Protein AF-A0A6J6CQ82-F1 (afdb_monomer)

Secondary structure (DSSP, 8-state):
---HHHHHHHHHHHHHHHSEEEHHHHTTT--SHHHHHHHHHHHHHHHHTTSEEEE-SSTTS--EEEE-S-SSS-----STTTS----HHHHHHHHTT-

Structure (mmCIF, N/CA/C/O backbone):
data_AF-A0A6J6CQ82-F1
#
_entry.id   AF-A0A6J6CQ82-F1
#
loop_
_atom_site.group_PDB
_atom_site.id
_atom_site.type_symbol
_atom_site.label_atom_id
_atom_site.label_alt_id
_atom_site.label_comp_id
_atom_site.label_asym_id
_atom_site.label_entity_id
_atom_site.label_seq_id
_atom_site.pdbx_PDB_ins_code
_atom_site.Cartn_x
_atom_site.Cartn_y
_atom_site.Cartn_z
_atom_site.occupancy
_atom_site.B_iso_or_equiv
_atom_site.auth_seq_id
_atom_site.auth_comp_id
_atom_site.auth_asym_id
_atom_site.auth_atom_id
_atom_site.pdbx_PDB_model_num
ATOM 1 N N . MET A 1 1 ? -2.425 5.908 16.670 1.00 70.75 1 MET A N 1
ATOM 2 C CA . MET A 1 1 ? -1.866 6.565 15.469 1.00 70.75 1 MET A CA 1
ATOM 3 C C . MET A 1 1 ? -1.686 5.491 14.416 1.00 70.75 1 MET A C 1
ATOM 5 O O . MET A 1 1 ? -1.453 4.354 14.800 1.00 70.75 1 MET A O 1
ATOM 9 N N . VAL A 1 2 ? -1.889 5.822 13.144 1.00 82.81 2 VAL A N 1
ATOM 10 C CA . VAL A 1 2 ? -1.681 4.896 12.021 1.00 82.81 2 VAL A CA 1
ATOM 11 C C . VAL A 1 2 ? -0.315 5.231 11.433 1.00 82.81 2 VAL A C 1
ATOM 13 O O . VAL A 1 2 ? -0.092 6.405 11.153 1.00 82.81 2 VAL A O 1
ATOM 16 N N . SER A 1 3 ? 0.567 4.239 11.293 1.00 89.12 3 SER A N 1
ATOM 17 C CA . SER A 1 3 ? 1.896 4.406 10.689 1.00 89.12 3 SER A CA 1
ATOM 18 C C . SER A 1 3 ? 1.925 3.814 9.281 1.00 89.12 3 SER A C 1
ATOM 20 O O . SER A 1 3 ? 1.421 2.713 9.044 1.00 89.12 3 SER A O 1
ATOM 22 N N . VAL A 1 4 ? 2.534 4.537 8.345 1.00 90.88 4 VAL A N 1
ATOM 23 C CA . VAL A 1 4 ? 2.762 4.101 6.966 1.00 90.88 4 VAL A CA 1
ATOM 24 C C . VAL A 1 4 ? 3.710 2.911 6.928 1.00 90.88 4 VAL A C 1
ATOM 26 O O . VAL A 1 4 ? 3.429 1.956 6.204 1.00 90.88 4 VAL A O 1
ATOM 29 N N . ALA A 1 5 ? 4.771 2.911 7.740 1.00 89.94 5 ALA A N 1
ATOM 30 C CA . ALA A 1 5 ? 5.717 1.799 7.812 1.00 89.94 5 ALA A CA 1
ATOM 31 C C . ALA A 1 5 ? 5.040 0.491 8.264 1.00 89.94 5 ALA A C 1
ATOM 33 O O . ALA A 1 5 ? 5.266 -0.572 7.677 1.00 89.94 5 ALA A O 1
ATOM 34 N N . GLU A 1 6 ? 4.152 0.562 9.261 1.00 91.12 6 GLU A N 1
ATOM 35 C CA . GLU A 1 6 ? 3.391 -0.606 9.717 1.00 91.12 6 GLU A CA 1
ATOM 36 C C . GLU A 1 6 ? 2.444 -1.128 8.624 1.00 91.12 6 GLU A C 1
ATOM 38 O O . GLU A 1 6 ? 2.417 -2.327 8.326 1.00 91.12 6 GLU A O 1
ATOM 43 N N . GLU A 1 7 ? 1.688 -0.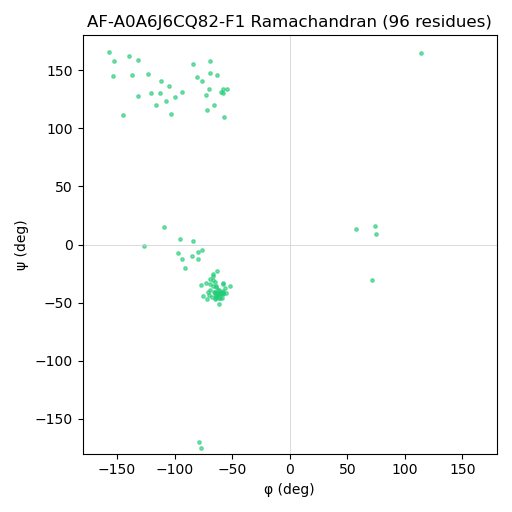236 7.980 1.00 94.00 7 GLU A N 1
ATOM 44 C CA . GLU A 1 7 ? 0.776 -0.627 6.902 1.00 94.00 7 GLU A CA 1
ATOM 45 C C . GLU A 1 7 ? 1.525 -1.144 5.664 1.00 94.00 7 GLU A C 1
ATOM 47 O O . GLU A 1 7 ? 1.039 -2.043 4.972 1.00 94.00 7 GLU A O 1
ATOM 52 N N . ALA A 1 8 ? 2.736 -0.652 5.403 1.00 93.06 8 ALA A N 1
ATOM 53 C CA . ALA A 1 8 ? 3.598 -1.152 4.343 1.00 93.06 8 ALA A CA 1
ATOM 54 C C . ALA A 1 8 ? 4.011 -2.607 4.575 1.00 93.06 8 ALA A C 1
ATOM 56 O O . ALA A 1 8 ? 3.931 -3.417 3.650 1.00 93.06 8 ALA A O 1
ATOM 57 N N . ALA A 1 9 ? 4.385 -2.972 5.805 1.00 92.94 9 ALA A N 1
ATOM 58 C CA . ALA A 1 9 ? 4.737 -4.350 6.143 1.00 92.94 9 ALA A CA 1
ATOM 59 C C . ALA A 1 9 ? 3.575 -5.318 5.851 1.00 92.94 9 ALA A C 1
ATOM 61 O O . ALA A 1 9 ? 3.778 -6.376 5.249 1.00 92.94 9 ALA A O 1
ATOM 62 N N . ARG A 1 10 ? 2.341 -4.915 6.188 1.00 94.25 10 ARG A N 1
ATOM 63 C CA . ARG A 1 10 ? 1.115 -5.686 5.906 1.00 94.25 10 ARG A CA 1
ATOM 64 C C . ARG A 1 10 ? 0.869 -5.838 4.401 1.00 94.25 10 ARG A C 1
ATOM 66 O O . ARG A 1 10 ? 0.566 -6.933 3.925 1.00 94.25 10 ARG A O 1
ATOM 73 N N . VAL A 1 11 ? 1.029 -4.755 3.638 1.00 95.44 11 VAL A N 1
ATOM 74 C CA . VAL A 1 11 ? 0.882 -4.761 2.173 1.00 95.44 11 VAL A CA 1
ATOM 75 C C . VAL A 1 11 ? 1.938 -5.652 1.510 1.00 95.44 11 VAL A C 1
ATOM 77 O O . VAL A 1 11 ? 1.596 -6.460 0.645 1.00 95.44 11 VAL A O 1
ATOM 80 N N . VAL A 1 12 ? 3.202 -5.560 1.934 1.00 95.44 12 VAL A N 1
ATOM 81 C CA . VAL A 1 12 ? 4.307 -6.396 1.436 1.00 95.44 12 VAL A CA 1
ATOM 82 C C . VAL A 1 12 ? 4.044 -7.871 1.717 1.00 95.44 12 VAL A C 1
ATOM 84 O O . VAL A 1 12 ? 4.207 -8.699 0.822 1.00 95.44 12 VAL A O 1
ATOM 87 N N . GLU A 1 13 ? 3.612 -8.215 2.932 1.00 94.88 13 GLU A N 1
ATOM 88 C CA . GLU A 1 13 ? 3.278 -9.595 3.282 1.00 94.88 13 GLU A CA 1
ATOM 89 C C . GLU A 1 13 ? 2.173 -10.149 2.372 1.00 94.88 13 GLU A C 1
ATOM 91 O O . GLU A 1 13 ? 2.301 -11.258 1.845 1.00 94.88 13 GLU A O 1
ATOM 96 N N . HIS A 1 14 ? 1.110 -9.371 2.148 1.00 95.75 14 HIS A N 1
ATOM 97 C CA . HIS A 1 14 ? 0.021 -9.762 1.260 1.00 95.75 14 HIS A CA 1
ATOM 98 C C . HIS A 1 14 ? 0.522 -9.966 -0.178 1.00 95.75 14 HIS A C 1
ATOM 100 O O . HIS A 1 14 ? 0.288 -11.020 -0.771 1.00 95.75 14 HIS A O 1
ATOM 106 N N . LEU A 1 15 ? 1.243 -8.987 -0.732 1.00 96.56 15 LEU A N 1
ATOM 107 C CA . LEU A 1 15 ? 1.716 -9.006 -2.118 1.00 96.56 15 LEU A CA 1
ATOM 108 C C . LEU A 1 15 ? 2.757 -10.095 -2.382 1.00 96.56 15 LEU A C 1
ATOM 110 O O . LEU A 1 15 ? 2.726 -10.707 -3.446 1.00 96.56 15 LEU A O 1
ATOM 114 N N . ARG A 1 16 ? 3.639 -10.398 -1.425 1.00 95.50 16 ARG A N 1
ATOM 115 C CA . ARG A 1 16 ? 4.584 -11.520 -1.547 1.00 95.50 16 ARG A CA 1
ATOM 116 C C . ARG A 1 16 ? 3.871 -12.868 -1.615 1.00 95.50 16 ARG A C 1
ATOM 118 O O . ARG A 1 16 ? 4.326 -13.753 -2.332 1.00 95.50 16 ARG A O 1
ATOM 125 N N . LYS A 1 17 ? 2.759 -13.027 -0.888 1.00 95.12 17 LYS A N 1
ATOM 126 C CA . LYS A 1 17 ? 1.962 -14.264 -0.891 1.00 95.12 17 LYS A CA 1
ATOM 127 C C . LYS A 1 17 ? 1.121 -14.411 -2.159 1.00 95.12 17 LYS A C 1
ATOM 129 O O . LYS A 1 17 ? 1.052 -15.504 -2.711 1.00 95.12 17 LYS A O 1
ATOM 134 N N . SER A 1 18 ? 0.464 -13.340 -2.608 1.00 96.44 18 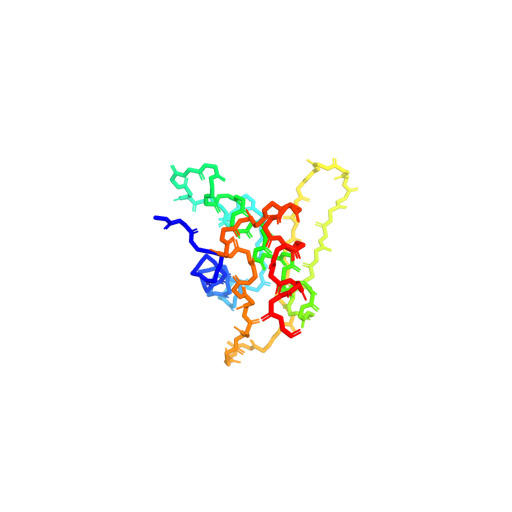SER A N 1
ATOM 135 C CA . SER A 1 18 ? -0.471 -13.392 -3.742 1.00 96.44 18 SER A CA 1
ATOM 136 C C . SER A 1 18 ? 0.178 -13.114 -5.102 1.00 96.44 18 SER A C 1
ATOM 138 O O . SER A 1 18 ? -0.396 -13.450 -6.138 1.00 96.44 18 SER A O 1
ATOM 140 N N . GLY A 1 19 ? 1.345 -12.465 -5.127 1.00 97.19 19 GLY A N 1
ATOM 141 C CA . GLY A 1 19 ? 2.032 -11.965 -6.323 1.00 97.19 19 GLY A CA 1
ATOM 142 C C . GLY A 1 19 ? 1.355 -10.748 -6.966 1.00 97.19 19 GLY A C 1
ATOM 143 O O . GLY A 1 19 ? 2.024 -9.902 -7.557 1.00 97.19 19 GLY A O 1
ATOM 144 N N . ARG A 1 20 ? 0.030 -10.632 -6.846 1.00 97.81 20 ARG A N 1
ATOM 145 C CA . ARG A 1 20 ? -0.777 -9.534 -7.382 1.00 97.81 20 ARG A CA 1
ATOM 146 C C . ARG A 1 20 ? -2.058 -9.343 -6.572 1.00 97.81 20 ARG A C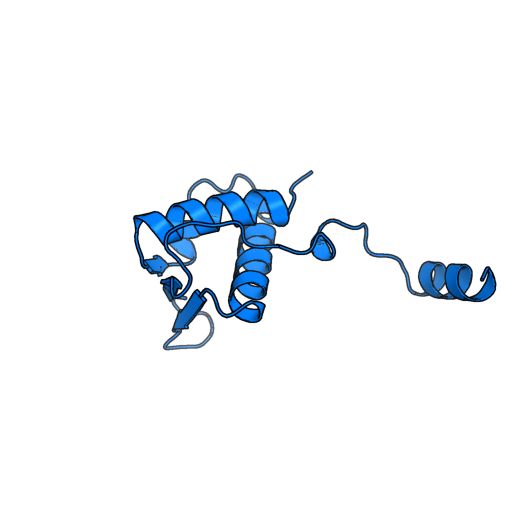 1
ATOM 148 O O . ARG A 1 20 ? -2.667 -10.316 -6.134 1.00 97.81 20 ARG A O 1
ATOM 155 N N . ALA A 1 21 ? -2.499 -8.099 -6.421 1.00 98.38 21 ALA A N 1
ATOM 156 C CA . ALA A 1 21 ? -3.745 -7.743 -5.742 1.00 98.38 21 ALA A CA 1
ATOM 157 C C . ALA A 1 21 ? -4.306 -6.424 -6.288 1.00 98.38 21 ALA A C 1
ATOM 159 O O . ALA A 1 21 ? -3.567 -5.615 -6.842 1.00 98.38 21 ALA A O 1
ATOM 160 N N . THR A 1 22 ? -5.606 -6.189 -6.123 1.00 98.44 22 THR A N 1
ATOM 161 C CA . THR A 1 22 ? -6.190 -4.864 -6.374 1.00 98.44 22 THR A CA 1
ATOM 162 C C . THR A 1 22 ? -6.021 -3.984 -5.140 1.00 98.44 22 THR A C 1
ATOM 164 O O . THR A 1 22 ? -5.961 -4.488 -4.016 1.00 98.44 22 THR A O 1
ATOM 167 N N . PHE A 1 23 ? -6.015 -2.660 -5.312 1.00 97.94 23 PHE A N 1
ATOM 168 C CA . PHE A 1 23 ? -6.003 -1.743 -4.168 1.00 97.94 23 PHE A CA 1
ATOM 169 C C . PHE A 1 23 ? -7.191 -1.999 -3.231 1.00 97.94 23 PHE A C 1
ATOM 171 O O . PHE A 1 23 ? -7.028 -2.000 -2.017 1.00 97.94 23 PHE A O 1
ATOM 178 N N . ARG A 1 24 ? -8.367 -2.321 -3.794 1.00 97.25 24 ARG A N 1
ATOM 179 C CA . ARG A 1 24 ? -9.571 -2.680 -3.030 1.00 97.25 24 ARG A CA 1
ATOM 180 C C . ARG A 1 24 ? -9.346 -3.884 -2.111 1.00 97.25 24 ARG A C 1
ATOM 182 O O . ARG A 1 24 ? -9.800 -3.846 -0.976 1.00 97.25 24 ARG A O 1
ATOM 189 N N . ALA A 1 25 ? -8.658 -4.920 -2.590 1.00 97.44 25 ALA A N 1
ATOM 190 C CA . ALA A 1 25 ? -8.317 -6.081 -1.771 1.00 97.44 25 ALA A CA 1
ATOM 191 C C . ALA A 1 25 ? -7.279 -5.726 -0.695 1.00 97.44 25 ALA A C 1
ATOM 193 O O . ALA A 1 25 ? -7.395 -6.151 0.449 1.00 97.44 25 ALA A O 1
ATOM 194 N N . LEU A 1 26 ? -6.291 -4.891 -1.032 1.00 97.31 26 LEU A N 1
ATOM 195 C CA . LEU A 1 26 ? -5.264 -4.467 -0.078 1.00 97.31 26 LEU A CA 1
ATOM 196 C C . LEU A 1 26 ? -5.813 -3.595 1.052 1.00 97.31 26 LEU A C 1
ATOM 198 O O . LEU A 1 26 ? -5.224 -3.588 2.126 1.00 97.31 26 LEU A O 1
ATOM 202 N N . ILE A 1 27 ? -6.924 -2.884 0.853 1.00 96.81 27 ILE A N 1
ATOM 203 C CA . ILE A 1 27 ? -7.587 -2.084 1.899 1.00 96.81 27 ILE A CA 1
ATOM 204 C C . ILE A 1 27 ? -8.732 -2.826 2.597 1.00 96.81 27 ILE A C 1
ATOM 206 O O . ILE A 1 27 ? -9.422 -2.240 3.432 1.00 96.81 27 ILE A O 1
ATOM 210 N N . GLU A 1 28 ? -8.950 -4.102 2.278 1.00 95.62 28 GLU A N 1
ATOM 211 C CA . GLU A 1 28 ? -9.927 -4.913 2.995 1.00 95.62 28 GLU A CA 1
ATOM 212 C C . GLU A 1 28 ? -9.561 -4.952 4.491 1.00 95.62 28 GLU A C 1
ATOM 214 O O . GLU A 1 28 ? -8.391 -5.077 4.871 1.00 95.62 28 GLU A O 1
ATOM 219 N N . GLY A 1 29 ? -10.559 -4.738 5.353 1.00 91.19 29 GLY A N 1
ATOM 220 C CA . GL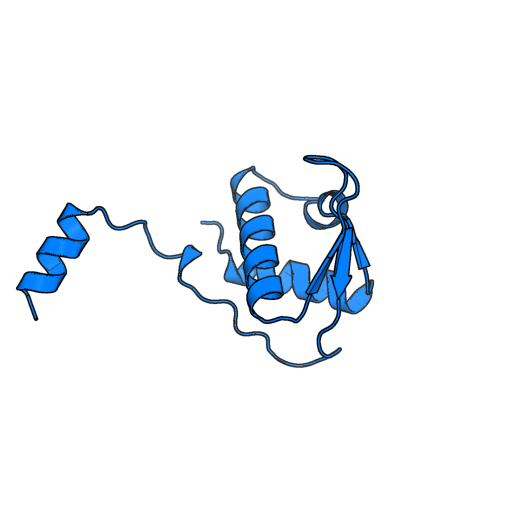Y A 1 29 ? -10.363 -4.644 6.802 1.00 91.19 29 GLY A CA 1
ATOM 221 C C . GLY A 1 29 ? -9.736 -3.337 7.306 1.00 91.19 29 GLY A C 1
ATOM 222 O O . GLY A 1 29 ? -9.386 -3.265 8.479 1.00 91.19 29 GLY A O 1
ATOM 223 N N . ALA A 1 30 ? -9.579 -2.304 6.472 1.00 94.75 30 ALA A N 1
ATOM 224 C CA . ALA A 1 30 ? -9.174 -0.983 6.951 1.00 94.75 30 ALA A CA 1
ATOM 225 C C . ALA A 1 30 ? -10.263 -0.369 7.856 1.00 94.75 30 ALA A C 1
ATOM 227 O O . ALA A 1 30 ? -11.391 -0.144 7.422 1.00 94.75 30 ALA A O 1
ATOM 228 N N . GLU A 1 31 ? -9.913 -0.067 9.109 1.00 93.25 31 GLU A N 1
ATOM 229 C CA . GLU A 1 31 ? -10.857 0.432 10.126 1.00 93.25 31 GLU A CA 1
ATOM 230 C C . GLU A 1 31 ? -11.171 1.932 9.994 1.00 93.25 31 GLU A C 1
ATOM 232 O O . GLU A 1 31 ? -12.095 2.444 10.625 1.00 93.25 31 GLU A O 1
ATOM 237 N N . SER A 1 32 ? -10.402 2.667 9.183 1.00 95.81 32 SER A N 1
ATOM 238 C CA . SER A 1 32 ? -10.616 4.095 8.943 1.00 95.81 32 SER A CA 1
ATOM 239 C C . SER A 1 32 ? -10.015 4.568 7.621 1.00 95.81 32 SER A C 1
ATOM 241 O O . SER A 1 32 ? -9.146 3.919 7.034 1.00 95.81 32 SER A O 1
ATOM 243 N N . THR A 1 33 ? -10.419 5.764 7.186 1.00 95.69 33 THR A N 1
ATOM 244 C CA . THR A 1 33 ? -9.836 6.441 6.019 1.00 95.69 33 THR A CA 1
ATOM 245 C C . THR A 1 33 ? -8.331 6.670 6.165 1.00 95.69 33 THR A C 1
ATOM 247 O O . THR A 1 33 ? -7.615 6.589 5.172 1.00 95.69 33 THR A O 1
ATOM 250 N N . LEU A 1 34 ? -7.823 6.899 7.382 1.00 94.50 34 LEU A N 1
ATOM 251 C CA . LEU A 1 34 ? -6.383 7.078 7.604 1.00 94.50 34 LEU A CA 1
ATOM 252 C C . LEU A 1 34 ? -5.591 5.809 7.274 1.00 94.50 34 LEU A C 1
ATOM 254 O O . LEU A 1 34 ? -4.523 5.907 6.685 1.00 94.50 34 LEU A O 1
ATOM 258 N N . VAL A 1 35 ? -6.138 4.624 7.568 1.00 95.56 35 VAL A N 1
ATOM 259 C CA . VAL A 1 35 ? -5.519 3.340 7.189 1.00 95.56 35 VAL A CA 1
ATOM 260 C C . VAL A 1 35 ? -5.501 3.176 5.670 1.00 95.56 35 VAL A C 1
ATOM 262 O O . VAL A 1 35 ? -4.495 2.756 5.105 1.00 95.56 35 VAL A O 1
ATOM 265 N N . ILE A 1 36 ? -6.584 3.560 4.986 1.00 96.50 36 ILE A N 1
ATOM 266 C CA . ILE A 1 36 ? -6.653 3.529 3.515 1.00 96.50 36 ILE A CA 1
ATOM 267 C C . ILE A 1 36 ? -5.578 4.438 2.908 1.00 96.50 36 ILE A C 1
ATOM 269 O O . ILE A 1 36 ? -4.874 4.025 1.988 1.00 96.50 36 ILE A O 1
ATOM 273 N N . ILE A 1 37 ? -5.434 5.658 3.435 1.00 96.06 37 ILE A N 1
ATOM 274 C CA . ILE A 1 37 ? -4.419 6.615 2.982 1.00 96.06 37 ILE A CA 1
ATOM 275 C C . ILE A 1 37 ? -3.014 6.074 3.265 1.00 96.06 37 ILE A C 1
ATOM 277 O O . ILE A 1 37 ? -2.190 6.073 2.358 1.00 96.06 37 ILE A O 1
ATOM 281 N N . ALA A 1 38 ? -2.749 5.543 4.461 1.00 94.81 38 ALA A N 1
ATOM 282 C CA . ALA A 1 38 ? -1.449 4.969 4.812 1.00 94.81 38 ALA A CA 1
ATOM 283 C C . ALA A 1 38 ? -1.060 3.793 3.898 1.00 94.81 38 ALA A C 1
ATOM 285 O O . ALA A 1 38 ? 0.065 3.744 3.408 1.00 94.81 38 ALA A O 1
ATOM 286 N N . ARG A 1 39 ? -2.004 2.894 3.578 1.00 96.06 39 ARG A N 1
ATOM 287 C CA . ARG A 1 39 ? -1.790 1.809 2.601 1.00 96.06 39 ARG A CA 1
ATOM 288 C C . ARG A 1 39 ? -1.547 2.323 1.186 1.00 96.06 39 ARG A C 1
ATOM 290 O O . ARG A 1 39 ? -0.845 1.686 0.409 1.00 96.06 39 ARG A O 1
ATOM 297 N N . PHE A 1 40 ? -2.145 3.452 0.819 1.00 96.69 40 PHE A N 1
ATOM 298 C CA . PHE A 1 40 ? -1.885 4.066 -0.476 1.00 96.69 40 PHE A CA 1
ATOM 299 C C . PHE A 1 40 ? -0.490 4.698 -0.527 1.00 96.69 40 PHE A C 1
ATOM 301 O O . PHE A 1 40 ? 0.255 4.442 -1.469 1.00 96.69 40 PHE A O 1
ATOM 308 N N . LEU A 1 41 ? -0.110 5.466 0.498 1.00 95.69 41 LEU A N 1
ATOM 309 C CA . LEU A 1 41 ? 1.222 6.066 0.604 1.00 95.69 41 LEU A CA 1
ATOM 310 C C . LEU A 1 41 ? 2.318 4.996 0.627 1.00 95.69 41 LEU A C 1
ATOM 312 O O . LEU A 1 41 ? 3.295 5.118 -0.110 1.00 95.69 41 LEU A O 1
ATOM 316 N N . SER A 1 42 ? 2.114 3.899 1.361 1.00 94.75 42 SER A N 1
ATOM 317 C CA . SER A 1 42 ? 3.067 2.788 1.362 1.00 94.75 42 SER A CA 1
ATOM 318 C C . SER A 1 42 ? 3.223 2.152 -0.016 1.00 94.75 42 SER A C 1
ATOM 320 O O . SER A 1 42 ? 4.337 1.844 -0.426 1.00 94.75 42 SER A O 1
ATOM 322 N N . LEU A 1 43 ? 2.142 2.003 -0.787 1.00 96.31 43 LEU A N 1
ATOM 323 C CA . LEU A 1 43 ? 2.229 1.532 -2.169 1.00 96.31 43 LEU A CA 1
ATOM 324 C C . LEU A 1 43 ? 3.048 2.482 -3.050 1.00 96.31 43 LEU A C 1
ATOM 326 O O . LEU A 1 43 ? 3.864 2.007 -3.841 1.00 96.31 43 LEU A O 1
ATOM 330 N N . LEU A 1 44 ? 2.861 3.800 -2.922 1.00 96.00 44 LEU A N 1
ATOM 331 C CA . LEU A 1 44 ? 3.651 4.782 -3.674 1.00 96.00 44 LEU A CA 1
ATOM 332 C C . LEU A 1 44 ? 5.141 4.683 -3.341 1.00 96.00 44 LEU A C 1
ATOM 334 O O . LEU A 1 44 ? 5.978 4.760 -4.240 1.00 96.00 44 LEU A O 1
ATOM 338 N N . GLU A 1 45 ? 5.471 4.455 -2.075 1.00 93.62 45 GLU A N 1
ATOM 339 C CA . GLU A 1 45 ? 6.849 4.239 -1.650 1.00 93.62 45 GLU A CA 1
ATOM 340 C C . GLU A 1 45 ? 7.425 2.924 -2.185 1.00 93.62 45 GLU A C 1
ATOM 342 O O . GLU A 1 45 ? 8.500 2.917 -2.778 1.00 93.62 45 GLU A O 1
ATOM 347 N N . LEU A 1 46 ? 6.681 1.822 -2.101 1.00 94.50 46 LEU A N 1
ATOM 348 C CA . LEU A 1 46 ? 7.085 0.548 -2.702 1.00 94.50 46 LEU A CA 1
ATOM 349 C C . LEU A 1 46 ? 7.311 0.677 -4.218 1.00 94.50 46 LEU A C 1
ATOM 351 O O . LEU A 1 46 ? 8.170 0.004 -4.793 1.00 94.50 46 LEU A O 1
ATOM 355 N N . TYR A 1 47 ? 6.541 1.535 -4.888 1.00 95.50 47 TYR A N 1
ATOM 356 C CA . TYR A 1 47 ? 6.742 1.835 -6.301 1.00 95.50 47 TYR A CA 1
ATOM 357 C C . TYR A 1 47 ? 8.011 2.663 -6.525 1.00 95.50 47 TYR A C 1
ATOM 359 O O . TYR A 1 47 ? 8.769 2.364 -7.450 1.00 95.50 47 TYR A O 1
ATOM 367 N N . ARG A 1 48 ? 8.278 3.654 -5.660 1.00 93.19 48 ARG A N 1
ATOM 368 C CA . ARG A 1 48 ? 9.521 4.446 -5.657 1.00 93.19 48 ARG A CA 1
ATOM 369 C C . ARG A 1 48 ? 10.755 3.551 -5.495 1.00 93.19 48 ARG A C 1
ATOM 371 O O . ARG A 1 48 ? 11.734 3.752 -6.205 1.00 93.19 48 ARG A O 1
ATOM 378 N N . GLU A 1 49 ? 10.672 2.532 -4.642 1.00 92.62 49 GLU A N 1
ATOM 379 C CA . GLU A 1 49 ? 11.711 1.509 -4.428 1.00 92.62 49 GLU A CA 1
ATOM 380 C C . GLU A 1 49 ? 11.775 0.449 -5.551 1.00 92.62 49 GLU A C 1
ATOM 382 O O . GLU A 1 49 ? 12.646 -0.421 -5.562 1.00 92.62 49 GLU A O 1
ATOM 387 N N . GLY A 1 50 ? 10.862 0.493 -6.527 1.00 95.00 50 GLY A N 1
ATOM 388 C CA . GLY A 1 50 ? 10.881 -0.385 -7.699 1.00 95.00 50 GLY A CA 1
ATOM 389 C C . GLY A 1 50 ? 10.472 -1.836 -7.432 1.00 95.00 50 GLY A C 1
ATOM 390 O O . GLY A 1 50 ? 10.716 -2.699 -8.276 1.00 95.00 50 GLY A O 1
ATOM 391 N N . VAL A 1 51 ? 9.838 -2.121 -6.291 1.00 96.12 51 VAL A N 1
ATOM 392 C CA . VAL A 1 51 ? 9.445 -3.482 -5.876 1.00 96.12 51 VAL A CA 1
ATOM 393 C C . VAL A 1 51 ? 7.992 -3.831 -6.204 1.00 96.12 51 VAL A C 1
ATOM 395 O O . VAL A 1 51 ? 7.595 -4.993 -6.086 1.00 96.12 51 VAL A O 1
ATOM 398 N N . VAL A 1 52 ? 7.204 -2.860 -6.675 1.00 97.56 52 VAL A N 1
ATOM 399 C CA . VAL A 1 52 ? 5.848 -3.074 -7.203 1.00 97.56 52 VAL A CA 1
ATOM 400 C C . VAL A 1 52 ? 5.639 -2.384 -8.551 1.00 97.56 52 VAL A C 1
ATOM 402 O O . VAL A 1 52 ? 6.335 -1.437 -8.917 1.00 97.56 52 VAL A O 1
ATOM 405 N N . ARG A 1 53 ? 4.647 -2.860 -9.304 1.00 98.06 53 ARG A N 1
ATOM 406 C CA . ARG A 1 53 ? 4.142 -2.240 -10.535 1.00 98.06 53 ARG A CA 1
ATOM 407 C C . ARG A 1 53 ? 2.654 -1.955 -10.406 1.00 98.06 53 ARG A C 1
ATOM 409 O O . ARG A 1 53 ? 1.934 -2.741 -9.790 1.00 98.06 53 ARG A O 1
ATOM 416 N N . PHE A 1 54 ? 2.214 -0.869 -11.033 1.00 98.31 54 PHE A N 1
ATOM 417 C CA . PHE A 1 54 ? 0.815 -0.467 -11.097 1.00 98.31 54 PHE A CA 1
ATOM 418 C C . PHE A 1 54 ? 0.267 -0.586 -12.511 1.00 98.31 54 PHE A C 1
ATOM 420 O O . PHE A 1 54 ? 0.942 -0.224 -13.473 1.00 98.31 54 PHE A O 1
ATOM 427 N N . GLU A 1 55 ? -0.977 -1.037 -12.612 1.00 98.00 55 GLU A N 1
ATOM 428 C CA . GLU A 1 55 ? -1.757 -1.022 -13.843 1.00 98.00 55 GLU A CA 1
ATOM 429 C C . GLU A 1 55 ? -3.147 -0.442 -13.550 1.00 98.00 55 GLU A C 1
ATOM 431 O O . GLU A 1 55 ? -3.820 -0.862 -12.606 1.00 98.00 55 GLU A O 1
ATOM 436 N N . GLN A 1 56 ? -3.553 0.557 -14.337 1.00 97.94 56 GLN A N 1
ATOM 437 C CA . GLN A 1 56 ? -4.853 1.218 -14.236 1.00 97.94 56 GLN A CA 1
ATOM 438 C C . GLN A 1 56 ? -5.330 1.607 -15.640 1.00 97.94 56 GLN A C 1
ATOM 440 O O . GLN A 1 56 ? -4.757 2.484 -16.284 1.00 97.94 56 GLN A O 1
ATOM 445 N N . MET A 1 57 ? -6.388 0.947 -16.116 1.00 96.12 57 MET A N 1
ATOM 446 C CA . MET A 1 57 ? -6.875 1.099 -17.496 1.00 96.12 57 MET A CA 1
ATOM 447 C C . MET A 1 57 ? -7.582 2.433 -17.751 1.00 96.12 57 MET A C 1
ATOM 449 O O . MET A 1 57 ? -7.524 2.973 -18.853 1.00 96.12 57 MET A O 1
ATOM 453 N N . VAL A 1 58 ? -8.275 2.956 -16.738 1.00 96.44 58 VAL A N 1
ATOM 454 C CA . VAL A 1 58 ? -8.999 4.231 -16.791 1.00 96.44 58 VAL A CA 1
ATOM 455 C C . VAL A 1 58 ? -8.742 5.010 -15.509 1.00 96.44 58 VAL A C 1
ATOM 457 O O . VAL A 1 58 ? -8.619 4.413 -14.439 1.00 96.44 58 VAL A O 1
ATOM 460 N N . SER A 1 59 ? -8.680 6.338 -15.593 1.00 94.50 59 SER A N 1
ATOM 461 C CA . SER A 1 59 ? -8.489 7.199 -14.422 1.00 94.50 59 SER A CA 1
ATOM 462 C C . SER A 1 59 ? -9.545 6.922 -13.354 1.00 94.50 59 SER A C 1
ATOM 464 O O . SER A 1 59 ? -10.729 6.816 -13.666 1.00 94.50 59 SER A O 1
ATOM 466 N N . LEU A 1 60 ? -9.110 6.802 -12.096 1.00 93.69 60 LEU A N 1
ATOM 467 C CA . LEU A 1 60 ? -9.959 6.432 -10.951 1.00 93.69 60 LEU A CA 1
ATOM 468 C C . LEU A 1 60 ? -10.689 5.080 -11.109 1.00 93.69 60 LEU A C 1
ATOM 470 O O . LEU A 1 60 ? -11.596 4.770 -10.339 1.00 93.69 60 LEU A O 1
ATOM 474 N N . GLY A 1 61 ? -10.285 4.264 -12.086 1.00 95.69 61 GLY A N 1
ATOM 475 C CA . GLY A 1 61 ? -10.693 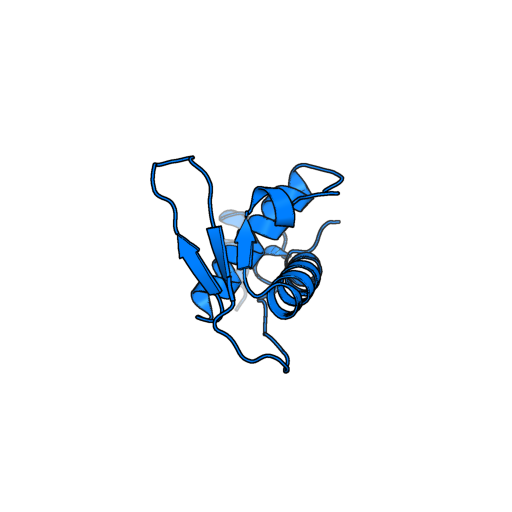2.873 -12.215 1.00 95.69 61 GLY A CA 1
ATOM 476 C C . GLY A 1 61 ? -9.927 1.962 -11.262 1.00 95.69 61 GLY A C 1
ATOM 477 O O . GLY A 1 61 ? -9.192 2.417 -10.383 1.00 95.69 61 GLY A O 1
ATOM 478 N N . GLU A 1 62 ? -10.080 0.658 -11.464 1.00 97.25 62 GLU A N 1
ATOM 479 C CA . GLU A 1 62 ? -9.367 -0.350 -10.686 1.00 97.25 62 GLU A CA 1
ATOM 480 C C . GLU A 1 62 ? -7.847 -0.175 -10.797 1.00 97.25 62 GLU A C 1
ATOM 482 O O . GLU A 1 62 ? -7.302 -0.032 -11.892 1.00 97.25 62 GLU A O 1
ATOM 487 N N . LEU A 1 63 ? -7.183 -0.171 -9.641 1.00 98.25 63 LEU A N 1
ATOM 488 C CA . LEU A 1 63 ? -5.733 -0.131 -9.527 1.00 98.25 63 LEU A CA 1
ATOM 489 C C . LEU A 1 63 ? -5.246 -1.536 -9.185 1.00 98.25 63 LEU A C 1
ATOM 491 O O . LEU A 1 63 ? -5.518 -2.039 -8.089 1.00 98.25 63 LEU A O 1
ATOM 495 N N . GLN A 1 64 ? -4.542 -2.156 -10.125 1.00 98.38 64 GLN A N 1
ATOM 496 C CA . GLN A 1 64 ? -3.902 -3.453 -9.961 1.00 98.38 64 GLN A CA 1
ATOM 497 C C . GLN A 1 64 ? -2.448 -3.247 -9.530 1.00 98.38 64 GLN A C 1
ATOM 499 O O . GLN A 1 64 ? -1.711 -2.472 -10.136 1.00 98.38 64 GLN A O 1
ATOM 504 N N . ILE A 1 65 ? -2.031 -3.962 -8.488 1.00 98.56 65 ILE A N 1
ATOM 505 C CA . ILE A 1 65 ? -0.674 -3.956 -7.955 1.00 98.56 65 ILE A CA 1
ATOM 506 C C . ILE A 1 65 ? -0.062 -5.330 -8.220 1.00 98.56 65 ILE A C 1
ATOM 508 O O . ILE A 1 65 ? -0.673 -6.358 -7.917 1.00 98.56 65 ILE A O 1
ATOM 512 N N . THR A 1 66 ? 1.146 -5.348 -8.777 1.00 98.44 66 THR A N 1
ATOM 513 C CA . THR A 1 66 ? 1.935 -6.567 -8.994 1.00 98.44 66 THR A CA 1
ATOM 514 C C . THR A 1 66 ? 3.253 -6.466 -8.246 1.00 98.44 66 THR A C 1
ATOM 516 O O . THR A 1 66 ? 3.962 -5.467 -8.368 1.00 98.44 66 THR A O 1
ATOM 519 N N . TRP A 1 67 ? 3.589 -7.504 -7.487 1.00 97.81 67 TRP A N 1
ATOM 520 C CA . TRP A 1 67 ? 4.880 -7.636 -6.830 1.00 97.81 67 TRP A CA 1
ATOM 521 C C . TRP A 1 67 ? 5.974 -7.954 -7.853 1.00 97.81 67 TRP A C 1
ATOM 523 O O . TRP A 1 67 ? 5.843 -8.901 -8.627 1.00 97.81 67 TRP A O 1
ATOM 533 N N . VAL A 1 68 ? 7.063 -7.186 -7.844 1.00 96.31 68 VAL A N 1
ATOM 534 C CA . VAL A 1 68 ? 8.251 -7.423 -8.689 1.00 96.31 68 VAL A CA 1
ATOM 535 C C . VAL A 1 68 ? 9.557 -7.485 -7.889 1.00 96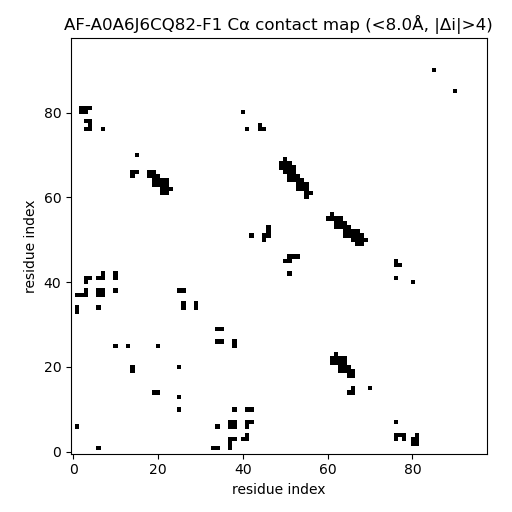.31 68 VAL A C 1
ATOM 537 O O . VAL A 1 68 ? 10.618 -7.706 -8.467 1.00 96.31 68 VAL A O 1
ATOM 540 N N . GLY A 1 69 ? 9.490 -7.300 -6.568 1.00 91.00 69 GLY A N 1
ATOM 541 C CA . GLY A 1 69 ? 10.629 -7.423 -5.662 1.00 91.00 69 GLY A CA 1
ATOM 542 C C . GLY A 1 69 ? 11.013 -8.871 -5.342 1.00 91.00 69 GLY A C 1
ATOM 543 O O . GLY A 1 69 ? 10.432 -9.843 -5.830 1.00 91.00 69 GLY A O 1
ATOM 544 N N . THR A 1 70 ? 11.984 -9.038 -4.448 1.00 90.56 70 THR A N 1
ATOM 545 C CA . THR A 1 70 ? 12.402 -10.358 -3.962 1.00 90.56 70 THR A CA 1
ATOM 546 C C . THR A 1 70 ? 11.324 -11.005 -3.089 1.00 90.56 70 THR A C 1
ATOM 548 O O . THR A 1 70 ? 10.595 -10.334 -2.358 1.00 90.56 70 THR A O 1
ATOM 551 N N . ALA A 1 71 ? 11.230 -12.337 -3.121 1.00 84.88 71 ALA A N 1
ATOM 552 C CA . ALA A 1 71 ? 10.277 -13.076 -2.284 1.00 84.88 71 ALA A CA 1
ATOM 553 C C . ALA A 1 71 ? 10.552 -12.917 -0.774 1.00 84.88 71 ALA A C 1
ATOM 555 O O . ALA A 1 71 ? 9.655 -13.086 0.048 1.00 84.88 71 ALA A O 1
ATOM 556 N N . THR A 1 72 ? 11.792 -12.583 -0.409 1.00 83.06 72 THR A N 1
ATOM 557 C CA . THR A 1 72 ? 12.274 -12.440 0.970 1.00 83.06 72 THR A CA 1
ATOM 558 C C . THR A 1 72 ? 13.195 -11.228 1.099 1.00 83.06 72 THR A C 1
ATOM 560 O O . THR A 1 72 ? 13.740 -10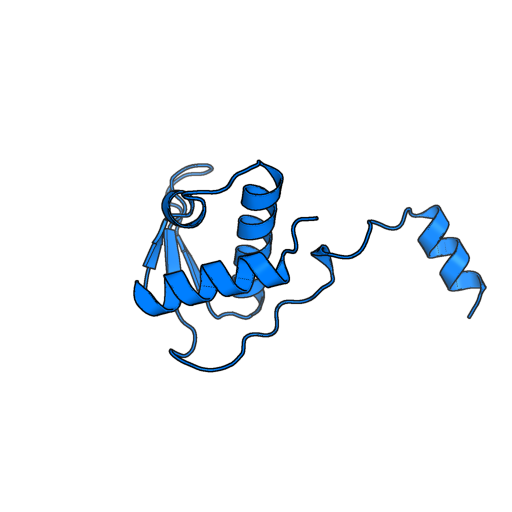.755 0.101 1.00 83.06 72 THR A O 1
ATOM 563 N N . GLY A 1 73 ? 13.417 -10.762 2.328 1.00 82.31 73 GLY A N 1
ATOM 564 C CA . GLY A 1 73 ? 14.281 -9.618 2.639 1.00 82.31 73 GLY A CA 1
ATOM 565 C C . GLY A 1 73 ? 13.502 -8.432 3.201 1.00 82.31 73 GLY A C 1
ATOM 566 O O . GLY A 1 73 ? 12.270 -8.390 3.114 1.00 82.31 73 GLY A O 1
ATOM 567 N N . GLU A 1 74 ? 14.222 -7.488 3.794 1.00 77.75 74 GLU A N 1
ATOM 568 C CA . GLU A 1 74 ? 13.650 -6.246 4.312 1.00 77.75 74 GLU A CA 1
ATOM 569 C C . GLU A 1 74 ? 13.452 -5.239 3.182 1.00 77.75 74 GLU A C 1
ATOM 571 O O . GLU A 1 74 ? 14.237 -5.183 2.235 1.00 77.75 74 GLU A O 1
ATOM 576 N N . ILE A 1 75 ? 12.374 -4.465 3.279 1.00 80.31 75 ILE A N 1
ATOM 577 C CA . ILE A 1 75 ? 12.151 -3.299 2.433 1.00 80.31 75 ILE A CA 1
ATOM 578 C C . ILE A 1 75 ? 12.144 -2.101 3.359 1.00 80.31 75 ILE A C 1
ATOM 580 O O . ILE A 1 75 ? 11.338 -2.054 4.286 1.00 80.31 75 ILE A O 1
ATOM 584 N N . ALA A 1 76 ? 13.063 -1.172 3.118 1.00 75.12 76 ALA A N 1
ATOM 585 C CA . ALA A 1 76 ? 13.078 0.090 3.829 1.00 75.12 76 ALA A CA 1
ATOM 586 C C . ALA A 1 76 ? 11.903 0.932 3.323 1.00 75.12 76 ALA A C 1
ATOM 588 O O . ALA A 1 76 ? 11.837 1.276 2.145 1.00 75.12 76 ALA A O 1
ATOM 589 N N . VAL A 1 77 ? 10.964 1.208 4.216 1.00 78.81 77 VAL A N 1
ATOM 590 C CA . VAL A 1 77 ? 9.880 2.167 4.006 1.00 78.81 77 VAL A CA 1
ATOM 591 C C . VAL A 1 77 ? 10.248 3.357 4.875 1.00 78.81 77 VAL A C 1
ATOM 593 O O . VAL A 1 77 ? 10.527 3.169 6.062 1.00 78.81 77 VAL A O 1
ATOM 596 N N . SER A 1 78 ? 10.358 4.535 4.270 1.00 77.19 78 SER A N 1
ATOM 597 C CA . SER A 1 78 ? 10.751 5.754 4.967 1.00 77.19 78 SER A CA 1
ATOM 598 C C . SER A 1 78 ? 9.718 6.120 6.033 1.00 77.19 78 SER A C 1
ATOM 600 O O . SER A 1 78 ? 8.515 5.925 5.856 1.00 77.19 78 SER A O 1
ATOM 602 N N . ASP A 1 79 ? 10.186 6.693 7.138 1.00 76.69 79 ASP A N 1
ATOM 603 C CA . ASP A 1 79 ? 9.340 7.249 8.196 1.00 76.69 79 ASP A CA 1
ATOM 604 C C . ASP A 1 79 ? 8.880 8.687 7.890 1.00 76.69 79 ASP A C 1
ATOM 606 O O . ASP A 1 79 ? 8.179 9.296 8.696 1.00 76.69 79 ASP A O 1
ATOM 610 N N . GLU A 1 80 ? 9.224 9.225 6.714 1.00 76.50 80 GLU A N 1
ATOM 611 C CA . GLU A 1 80 ? 8.884 10.588 6.279 1.00 76.50 80 GLU A CA 1
ATOM 612 C C . GLU A 1 80 ? 7.383 10.896 6.406 1.00 76.50 80 GLU A C 1
ATOM 614 O O . GLU A 1 80 ? 7.001 12.003 6.781 1.00 76.50 80 GLU A O 1
ATOM 619 N N . PHE A 1 81 ? 6.522 9.906 6.160 1.00 76.69 81 PHE A N 1
ATOM 620 C CA . PHE A 1 81 ? 5.067 10.068 6.226 1.00 76.69 81 PHE A CA 1
ATOM 621 C C . PHE A 1 81 ? 4.473 9.906 7.632 1.00 76.69 81 PHE A C 1
ATOM 623 O O . PHE A 1 81 ? 3.294 10.204 7.831 1.00 76.69 81 PHE A O 1
ATOM 630 N N . ASP A 1 82 ? 5.269 9.440 8.595 1.00 80.25 82 ASP A N 1
ATOM 631 C CA . ASP A 1 82 ? 4.858 9.253 9.989 1.00 80.25 82 ASP A CA 1
ATOM 632 C C . ASP A 1 82 ? 5.198 10.472 10.861 1.00 80.25 82 ASP A C 1
ATOM 634 O O . ASP A 1 82 ? 4.706 10.600 11.988 1.00 80.25 82 ASP A O 1
ATOM 638 N N . GLN A 1 83 ? 6.013 11.394 10.340 1.00 76.44 83 GLN A N 1
ATOM 639 C CA . GLN A 1 83 ? 6.370 12.627 11.027 1.00 76.44 83 GLN A CA 1
ATOM 640 C C . GLN A 1 83 ? 5.215 13.641 10.973 1.00 76.44 83 GLN A C 1
ATOM 642 O O . GLN A 1 83 ? 4.542 13.781 9.948 1.00 76.44 83 GLN A O 1
ATOM 647 N N . PRO A 1 84 ? 4.961 14.382 12.066 1.00 72.06 84 PRO A N 1
ATOM 648 C CA . PRO A 1 84 ? 3.992 15.466 12.037 1.00 72.06 84 PRO A CA 1
ATOM 649 C C . PRO A 1 84 ? 4.416 16.507 10.996 1.00 72.06 84 PRO A C 1
ATOM 651 O O . PRO A 1 84 ? 5.569 16.936 10.976 1.00 72.06 84 PRO A O 1
ATOM 654 N N . VAL A 1 85 ? 3.472 16.902 10.133 1.00 72.62 85 VAL A N 1
ATOM 655 C CA . VAL A 1 85 ? 3.691 17.931 9.108 1.00 72.62 85 VAL A CA 1
ATOM 656 C C . VAL A 1 85 ? 4.152 19.208 9.801 1.00 72.62 85 VAL A C 1
ATOM 658 O O . VAL A 1 85 ? 3.359 19.852 10.488 1.00 72.62 85 VAL A O 1
ATOM 661 N N . LYS A 1 86 ? 5.427 19.561 9.616 1.00 74.06 86 LYS A N 1
ATOM 662 C CA . LYS A 1 86 ? 5.959 20.844 10.066 1.00 74.06 86 LYS A CA 1
ATOM 663 C C . LYS A 1 86 ? 5.374 21.946 9.193 1.00 74.06 86 LYS A C 1
ATOM 665 O O . LYS A 1 86 ? 5.310 21.829 7.968 1.00 74.06 86 LYS A O 1
ATOM 670 N N . THR A 1 87 ? 4.919 23.012 9.824 1.00 79.50 87 THR A N 1
ATOM 671 C CA . THR A 1 87 ? 4.514 24.233 9.129 1.00 79.50 87 THR A CA 1
ATOM 672 C C . THR A 1 87 ? 5.735 24.932 8.530 1.00 79.50 87 THR A C 1
ATOM 674 O O . THR A 1 87 ? 6.864 24.713 8.963 1.00 79.50 87 THR A O 1
ATOM 677 N N . ILE A 1 88 ? 5.520 25.778 7.519 1.00 73.94 88 ILE A N 1
ATOM 678 C CA . ILE A 1 88 ? 6.600 26.557 6.887 1.00 73.94 88 ILE A CA 1
ATOM 679 C C . ILE A 1 88 ? 7.342 27.383 7.950 1.00 73.94 88 ILE A C 1
ATOM 681 O O . ILE A 1 88 ? 8.568 27.357 7.988 1.00 73.94 88 ILE A O 1
ATOM 685 N N . ASP A 1 89 ? 6.596 27.988 8.878 1.00 77.06 89 ASP A N 1
ATOM 686 C CA . ASP A 1 89 ? 7.146 28.738 10.008 1.00 77.06 89 ASP A CA 1
ATOM 687 C C . ASP A 1 89 ? 8.051 27.860 10.898 1.00 77.06 89 ASP A C 1
ATOM 689 O O . ASP A 1 89 ? 9.110 28.295 11.340 1.00 77.06 89 ASP A O 1
ATOM 693 N N . GLU A 1 90 ? 7.683 26.604 11.167 1.00 76.06 90 GLU A N 1
ATOM 694 C CA . GLU A 1 90 ? 8.511 25.673 11.953 1.00 76.06 90 GLU A CA 1
ATOM 695 C C . GLU A 1 90 ? 9.789 25.245 11.215 1.00 76.06 90 GLU A C 1
ATOM 697 O O . GLU A 1 90 ? 10.822 25.070 11.858 1.00 76.06 90 GLU A O 1
ATOM 702 N N . ILE A 1 91 ? 9.739 25.111 9.885 1.00 74.44 91 ILE A N 1
ATOM 703 C CA . ILE A 1 91 ? 10.903 24.768 9.050 1.00 74.44 91 ILE A CA 1
ATOM 704 C C . ILE A 1 91 ? 11.902 25.935 9.006 1.00 74.44 91 ILE A C 1
ATOM 706 O O . ILE A 1 91 ? 13.106 25.716 9.147 1.00 74.44 91 ILE A O 1
ATOM 710 N N . GLU A 1 92 ? 11.418 27.171 8.846 1.00 73.19 92 GLU A N 1
ATOM 711 C CA . GLU A 1 92 ? 12.258 28.380 8.828 1.00 73.19 92 GLU A CA 1
ATOM 712 C C . GLU A 1 92 ? 12.947 28.614 10.183 1.00 73.19 92 GLU A C 1
ATOM 714 O O . GLU A 1 92 ? 14.148 28.873 10.233 1.00 73.19 92 GLU A O 1
ATOM 719 N N . ASN A 1 93 ? 12.227 28.411 11.292 1.00 72.94 93 ASN A N 1
ATOM 720 C CA . ASN A 1 93 ? 12.780 28.558 12.642 1.00 72.94 93 ASN A CA 1
ATOM 721 C C . ASN A 1 93 ? 13.857 27.508 12.994 1.00 72.94 93 ASN A C 1
ATOM 723 O O . ASN A 1 93 ? 14.712 27.765 13.841 1.00 72.94 93 ASN A O 1
ATOM 727 N N . GLU A 1 94 ? 13.826 26.320 12.382 1.00 70.06 94 GLU A N 1
ATOM 728 C CA . GLU A 1 94 ? 14.860 25.286 12.554 1.00 70.06 94 GLU A CA 1
ATOM 729 C C . GLU A 1 94 ? 16.129 25.598 11.746 1.00 70.06 94 GLU A C 1
ATOM 731 O O . GLU A 1 94 ? 17.233 25.313 12.211 1.00 70.06 94 GLU A O 1
ATOM 736 N N . ALA A 1 95 ? 15.981 26.204 10.562 1.00 66.19 95 ALA A N 1
ATOM 737 C CA . ALA A 1 95 ? 17.094 26.568 9.686 1.00 66.19 95 ALA A CA 1
ATOM 738 C C . ALA A 1 95 ? 17.954 27.715 10.247 1.00 66.19 95 ALA A C 1
ATOM 740 O O . ALA A 1 95 ? 19.159 27.737 10.013 1.00 66.19 95 ALA A O 1
ATOM 741 N N . ASP A 1 96 ? 17.355 28.620 11.025 1.00 68.19 96 ASP A N 1
ATOM 742 C CA . ASP A 1 96 ? 18.054 29.733 11.686 1.00 68.19 96 ASP A CA 1
ATOM 743 C C . ASP A 1 96 ? 18.792 29.321 12.978 1.00 68.19 96 ASP A C 1
ATOM 745 O O . ASP A 1 96 ? 19.520 30.126 13.565 1.00 68.19 96 ASP A O 1
ATOM 749 N N . ASN A 1 97 ? 18.618 28.077 13.438 1.00 60.28 97 ASN A N 1
ATOM 750 C CA . ASN A 1 97 ? 19.164 27.573 14.703 1.00 60.28 97 ASN A CA 1
ATOM 751 C C . ASN A 1 97 ? 20.317 26.557 14.515 1.00 60.28 97 ASN A C 1
ATOM 753 O O . ASN A 1 97 ? 20.666 25.850 15.466 1.00 60.28 97 ASN A O 1
ATOM 757 N N . VAL A 1 98 ? 20.890 26.476 13.301 1.00 56.12 98 VAL A N 1
ATOM 758 C CA . VAL A 1 98 ? 22.034 25.618 12.914 1.00 56.12 98 VAL A CA 1
ATOM 759 C C . VAL A 1 98 ? 23.239 26.450 12.487 1.00 56.12 98 VAL A C 1
ATOM 761 O O . VAL A 1 98 ? 23.067 27.393 11.687 1.00 56.12 98 VAL A O 1
#

InterPro domains:
  IPR003768 Segregation and condensation protein A [PF02616] (2-67)
  IPR023093 ScpA-like, C-terminal [G3DSA:1.10.10.580] (3-69)

Foldseek 3Di:
DDALVVLLVQLLVVCLVPQKDWLVVSCVPPPDPVSSVSNVLSLVQCVVVVQWDWDDPDVVHIIMIGGDHDSDDDDDDDRVVVDDDDDPVRVVVVVVVD

Radius of gyration: 15.77 Å; Cα contacts (8 Å, |Δi|>4): 104; chains: 1; bounding box: 33×44×33 Å

Organism: NCBI:txid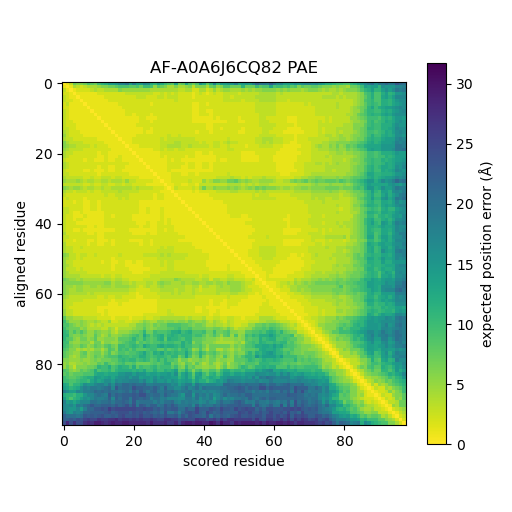449393

pLDDT: mean 89.16, std 10.27, range [56.12,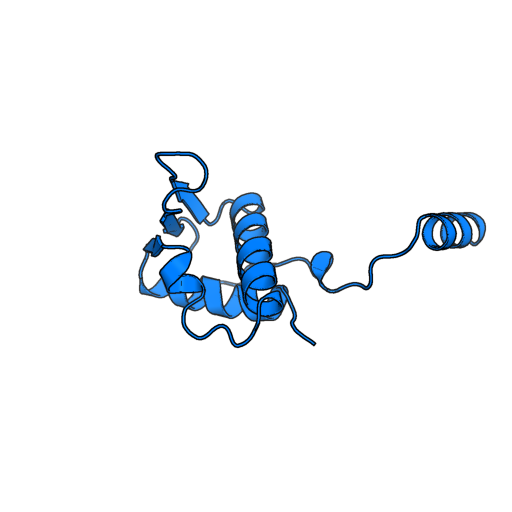 98.56]

Mean predicted aligned error: 6.64 Å

Sequence (98 aa):
MVSVAEEAARVVEHLRKSGRATFRALIEGAESTLVIIARFLSLLELYREGVVRFEQMVSLGELQITWVGTATGEIAVSDEFDQPVKTIDEIENEADNV

Nearest PDB structures (foldseek):
  5h67-assembly1_C  TM=8.854E-01  e=3.848E-04  Bacillus subtilis subsp. subtilis str. 168
  1w1w-assembly1_F  TM=7.882E-01  e=1.619E-03  Saccharomyces cerevisiae
  4i99-assembly1_C  TM=7.558E-01  e=2.395E-03  Pyrococcus furiosus DSM 3638
  8rod-assembly1_B  TM=8.310E-01  e=1.308E-02  Homo sapiens
  8ro9-assembly2_D  TM=7.895E-01  e=4.522E-02  Homo sapiens

Solvent-accessible surface area (backbone atoms only — not comparable to full-atom values): 5894 Å² total; per-residue (Å²): 137,84,47,30,50,62,40,29,53,55,49,50,55,50,30,62,73,60,42,48,47,39,54,72,65,74,43,60,88,52,92,44,72,66,47,44,50,26,45,48,53,27,50,54,48,38,38,75,73,59,32,37,47,80,49,60,94,47,90,95,48,68,45,38,39,33,55,67,54,73,90,68,81,88,77,94,62,72,63,75,82,61,51,79,84,73,49,73,71,57,53,56,61,52,63,76,72,110